Protein AF-A0A7G8FPF2-F1 (afdb_monomer_lite)

Foldseek 3Di:
DPPDLDQWDADLVQQWIWGQPCRPDPDRVPTGTDDHDPPRDDDDPVVDDDD

Structure (mmCIF, N/CA/C/O backbone):
data_AF-A0A7G8FPF2-F1
#
_entry.id   AF-A0A7G8FPF2-F1
#
loop_
_atom_site.group_PDB
_atom_site.id
_atom_site.type_symbol
_atom_site.label_atom_id
_atom_site.label_alt_id
_atom_site.label_comp_id
_atom_site.label_asym_id
_atom_site.label_entity_id
_atom_site.label_seq_id
_atom_site.pdbx_PDB_ins_code
_atom_site.Cartn_x
_atom_site.Cartn_y
_atom_site.Cartn_z
_atom_site.occupancy
_atom_site.B_iso_or_equiv
_atom_site.auth_seq_id
_atom_site.auth_comp_id
_atom_site.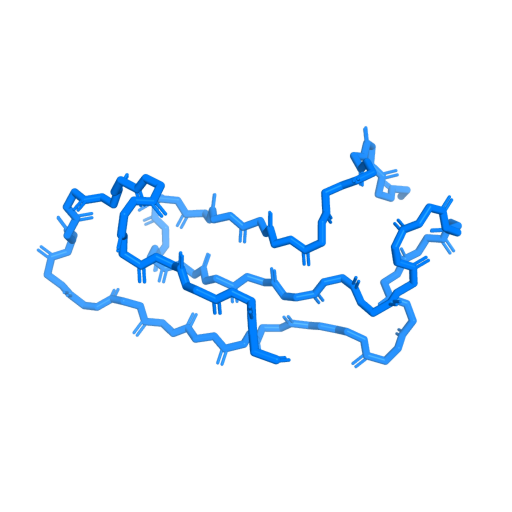auth_asym_id
_atom_site.auth_atom_id
_atom_site.pdbx_PDB_model_num
ATOM 1 N N . MET A 1 1 ? 10.412 12.271 3.436 1.00 43.03 1 MET A N 1
ATOM 2 C CA . MET A 1 1 ? 11.148 10.986 3.414 1.00 43.03 1 MET A CA 1
ATOM 3 C C . MET A 1 1 ? 10.144 9.894 3.726 1.00 43.03 1 MET A C 1
ATOM 5 O O . MET A 1 1 ? 9.567 9.967 4.804 1.00 43.03 1 MET A O 1
ATOM 9 N N . SER A 1 2 ? 9.888 8.951 2.810 1.00 43.75 2 SER A N 1
ATOM 10 C CA . SER A 1 2 ? 9.184 7.722 3.200 1.00 43.75 2 SER A CA 1
ATOM 11 C C . SER A 1 2 ? 10.062 7.024 4.242 1.00 43.75 2 SER A C 1
ATOM 13 O O . SER A 1 2 ? 11.241 6.784 3.992 1.00 43.75 2 SER A O 1
ATOM 15 N N . LYS A 1 3 ? 9.533 6.830 5.453 1.00 54.66 3 LYS A N 1
ATOM 16 C CA 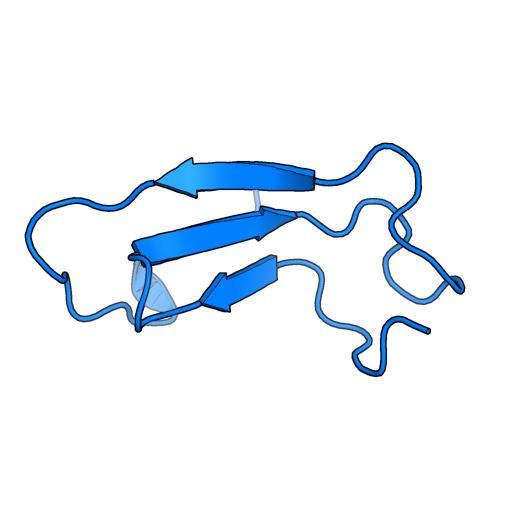. LYS A 1 3 ? 10.236 6.196 6.583 1.00 54.66 3 LYS A CA 1
ATOM 17 C C . LYS A 1 3 ? 10.111 4.665 6.554 1.00 54.66 3 LYS A C 1
ATOM 19 O O . LYS A 1 3 ? 10.485 4.010 7.519 1.00 54.66 3 LYS A O 1
ATOM 24 N N . SER A 1 4 ? 9.546 4.103 5.489 1.00 58.34 4 SER A N 1
ATOM 25 C CA . SER A 1 4 ? 9.009 2.750 5.486 1.00 58.34 4 SER A CA 1
ATOM 26 C C . SER A 1 4 ? 9.240 2.085 4.129 1.00 58.34 4 SER A C 1
ATOM 28 O O . SER A 1 4 ? 8.757 2.578 3.116 1.00 58.34 4 SER A O 1
ATOM 30 N N . ASN A 1 5 ? 9.944 0.949 4.118 1.00 67.25 5 ASN A N 1
ATOM 31 C CA . ASN A 1 5 ? 10.132 0.081 2.944 1.00 67.25 5 ASN A CA 1
ATOM 32 C C . ASN A 1 5 ? 8.876 -0.770 2.665 1.00 67.25 5 ASN A C 1
ATOM 34 O O . ASN A 1 5 ? 8.987 -1.962 2.385 1.00 67.25 5 ASN A O 1
ATOM 38 N N . LYS A 1 6 ? 7.685 -0.212 2.892 1.00 75.94 6 LYS A N 1
ATOM 39 C CA . LYS A 1 6 ? 6.409 -0.900 2.687 1.00 75.94 6 LYS A CA 1
ATOM 40 C C . LYS A 1 6 ? 5.882 -0.503 1.318 1.00 75.94 6 LYS A C 1
ATOM 42 O O . LYS A 1 6 ? 5.846 0.687 1.009 1.00 75.94 6 LYS A O 1
ATOM 47 N N . ASP A 1 7 ? 5.462 -1.495 0.548 1.00 82.00 7 ASP A N 1
ATOM 48 C CA . ASP A 1 7 ? 4.898 -1.288 -0.787 1.00 82.00 7 ASP A CA 1
ATOM 49 C C . ASP A 1 7 ? 3.469 -0.727 -0.703 1.00 82.00 7 ASP A C 1
ATOM 51 O O . ASP A 1 7 ? 3.039 0.035 -1.563 1.00 82.00 7 ASP A O 1
ATOM 55 N N . ILE A 1 8 ? 2.754 -1.033 0.388 1.00 83.12 8 ILE A N 1
ATOM 56 C CA . ILE A 1 8 ? 1.413 -0.522 0.682 1.00 83.12 8 ILE A CA 1
ATOM 57 C C . ILE A 1 8 ? 1.389 0.108 2.077 1.00 83.12 8 ILE A C 1
ATOM 59 O O . ILE A 1 8 ? 1.918 -0.452 3.042 1.00 83.12 8 ILE A O 1
ATOM 63 N N . VAL A 1 9 ? 0.760 1.279 2.190 1.00 86.00 9 VAL A N 1
ATOM 64 C CA . VAL A 1 9 ? 0.541 1.991 3.456 1.00 86.00 9 VAL A CA 1
ATOM 65 C C . VAL A 1 9 ? -0.942 2.300 3.616 1.00 86.00 9 VAL A C 1
ATOM 67 O O . VAL A 1 9 ? -1.537 2.928 2.745 1.00 86.00 9 VAL A O 1
ATOM 70 N N . PHE A 1 10 ? -1.527 1.905 4.745 1.00 86.12 10 PHE A N 1
ATOM 71 C CA . PHE A 1 10 ? -2.916 2.208 5.082 1.00 86.12 10 PHE A CA 1
ATOM 72 C C . PHE A 1 10 ? -2.995 3.319 6.138 1.00 86.12 10 PHE A C 1
ATOM 74 O O . PHE A 1 10 ? -2.400 3.214 7.209 1.00 86.12 10 PHE A O 1
ATOM 81 N N . ASP A 1 11 ? -3.719 4.396 5.829 1.00 87.50 11 ASP A N 1
ATOM 82 C CA . ASP A 1 11 ? -4.125 5.439 6.774 1.00 87.50 11 ASP A CA 1
ATOM 83 C C . ASP A 1 11 ? -5.550 5.135 7.251 1.00 87.50 11 ASP A C 1
ATOM 85 O O . ASP A 1 11 ? -6.530 5.572 6.642 1.00 87.50 11 ASP A O 1
ATOM 89 N N . GLU A 1 12 ? -5.653 4.381 8.348 1.00 82.56 12 GLU A N 1
ATOM 90 C CA . GLU A 1 12 ? -6.919 3.958 8.967 1.00 82.56 12 GLU A CA 1
ATOM 91 C C . GLU A 1 12 ? -7.851 5.132 9.284 1.00 82.56 12 GLU A C 1
ATOM 93 O O . GLU A 1 12 ? -9.063 5.035 9.103 1.00 82.56 12 GLU A O 1
ATOM 98 N N . LYS A 1 13 ? -7.302 6.284 9.699 1.00 84.19 13 LYS A N 1
ATOM 99 C CA . LYS A 1 13 ? -8.112 7.458 10.066 1.00 84.19 13 LYS A CA 1
ATOM 100 C C . LYS A 1 13 ? -8.860 8.037 8.871 1.00 84.19 13 LYS A C 1
ATOM 102 O O . LYS A 1 13 ? -9.936 8.606 9.043 1.00 84.19 13 LYS A O 1
ATOM 107 N N . LYS A 1 14 ? -8.273 7.947 7.676 1.00 84.75 14 LYS A N 1
ATOM 108 C CA . LYS A 1 14 ? -8.868 8.446 6.426 1.00 84.75 14 LYS A CA 1
ATOM 1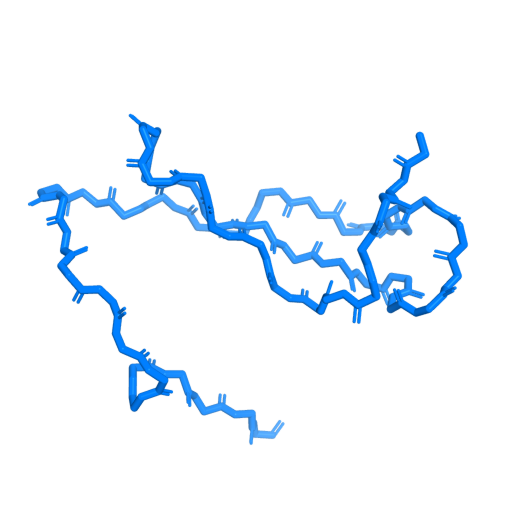09 C C . LYS A 1 14 ? -9.481 7.337 5.574 1.00 84.75 14 LYS A C 1
ATOM 111 O O . LYS A 1 14 ? -10.183 7.639 4.610 1.00 84.75 14 LYS A O 1
ATOM 116 N N . GLY A 1 15 ? -9.190 6.079 5.899 1.00 86.69 15 GLY A N 1
ATOM 117 C CA . GLY A 1 15 ? -9.476 4.931 5.051 1.00 86.69 15 GLY A CA 1
ATOM 118 C C . GLY A 1 15 ? -8.673 4.957 3.749 1.00 86.69 15 GLY A C 1
ATOM 119 O O . GLY A 1 15 ? -9.165 4.481 2.734 1.00 86.69 15 GLY A O 1
ATOM 120 N N . PHE A 1 16 ? -7.486 5.569 3.715 1.00 90.69 16 PHE A N 1
ATOM 121 C CA . PHE A 1 16 ? -6.716 5.732 2.474 1.00 90.69 16 PHE A CA 1
ATOM 122 C C . PHE A 1 16 ? -5.631 4.672 2.357 1.00 90.69 16 PHE A C 1
ATOM 124 O O . PHE A 1 16 ? -4.807 4.521 3.254 1.00 90.69 16 PHE A O 1
ATOM 131 N N . LEU A 1 17 ? -5.605 3.976 1.227 1.00 89.06 17 LEU A N 1
ATOM 132 C CA . LEU A 1 17 ? -4.538 3.059 0.861 1.00 89.06 17 LEU A CA 1
ATOM 133 C C . LEU A 1 17 ? -3.597 3.762 -0.116 1.00 89.06 17 LEU A C 1
ATOM 135 O O . LEU A 1 17 ? -4.040 4.293 -1.135 1.00 89.06 17 LEU A O 1
ATOM 139 N N . TYR A 1 18 ? -2.308 3.752 0.183 1.00 89.25 18 TYR A N 1
ATOM 140 C CA . TYR A 1 18 ? -1.263 4.338 -0.643 1.00 89.25 18 TYR A CA 1
ATOM 141 C C . TYR A 1 18 ? -0.348 3.246 -1.177 1.00 89.25 18 TYR A C 1
ATOM 143 O O . TYR A 1 18 ? 0.069 2.373 -0.414 1.00 89.25 18 TYR A O 1
ATOM 151 N N . PHE A 1 19 ? -0.005 3.331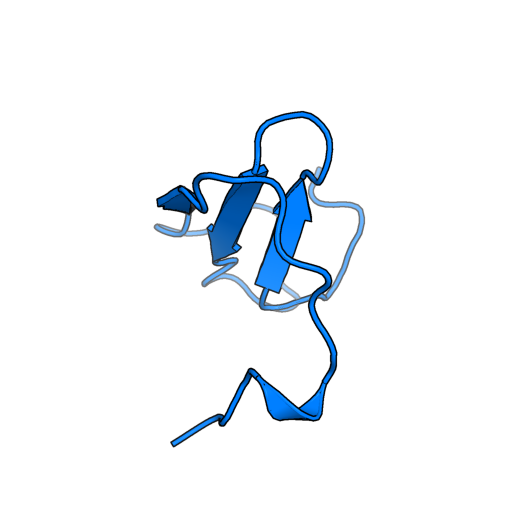 -2.460 1.00 88.12 19 PHE A N 1
ATOM 152 C CA . PHE A 1 19 ? 0.987 2.466 -3.088 1.00 88.12 19 PHE A CA 1
ATOM 153 C C . PHE A 1 19 ? 2.314 3.208 -3.237 1.00 88.12 19 PHE A C 1
ATOM 155 O O . PHE A 1 19 ? 2.351 4.337 -3.731 1.00 88.12 19 PHE A O 1
ATOM 162 N N . ASN A 1 20 ? 3.396 2.574 -2.799 1.00 86.38 20 ASN A N 1
ATOM 163 C CA . ASN A 1 20 ? 4.758 3.062 -2.947 1.00 86.38 20 ASN A CA 1
ATOM 164 C C . ASN A 1 20 ? 5.455 2.306 -4.079 1.00 86.38 20 ASN A C 1
ATOM 166 O O . ASN A 1 20 ? 6.032 1.244 -3.857 1.00 86.38 20 ASN A O 1
ATOM 170 N N . GLU A 1 21 ? 5.443 2.887 -5.278 1.00 85.56 21 GLU A N 1
ATOM 171 C CA . GLU A 1 21 ? 6.096 2.303 -6.454 1.00 85.56 21 GLU A CA 1
ATOM 172 C C . GLU A 1 21 ? 7.613 2.198 -6.272 1.00 85.56 21 GLU A C 1
ATOM 174 O O . GLU A 1 21 ? 8.244 1.226 -6.683 1.00 85.56 21 GLU A O 1
ATOM 179 N N . ASN A 1 22 ? 8.203 3.173 -5.581 1.00 81.19 22 ASN A N 1
ATOM 180 C CA . ASN A 1 22 ? 9.643 3.212 -5.369 1.00 81.19 22 ASN A CA 1
ATOM 181 C C . ASN A 1 22 ? 10.155 2.108 -4.432 1.00 81.19 22 ASN A C 1
ATOM 183 O O . ASN A 1 22 ? 11.373 1.968 -4.288 1.00 81.19 22 ASN A O 1
ATOM 187 N N . GLY A 1 23 ? 9.276 1.331 -3.789 1.00 72.94 23 GLY A N 1
ATOM 188 C CA . GLY A 1 23 ? 9.642 0.240 -2.889 1.00 72.94 23 GLY A CA 1
ATOM 189 C C . GLY A 1 23 ? 10.646 0.694 -1.822 1.00 72.94 23 GLY A C 1
ATOM 190 O O . GLY A 1 23 ?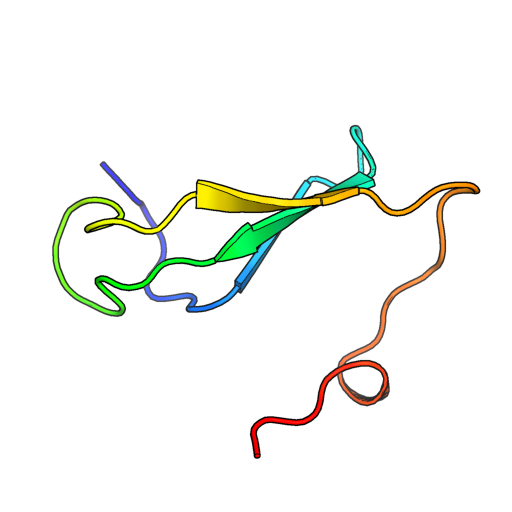 10.311 1.443 -0.903 1.00 72.94 23 GLY A O 1
ATOM 191 N N . LYS A 1 24 ? 11.910 0.257 -1.959 1.00 68.00 24 LYS A N 1
ATOM 192 C CA . LYS A 1 24 ? 13.031 0.596 -1.052 1.00 68.00 24 LYS A CA 1
ATOM 193 C C . LYS A 1 24 ? 13.752 1.909 -1.391 1.00 68.00 24 LYS A C 1
ATOM 195 O O . LYS A 1 24 ? 14.626 2.337 -0.635 1.00 68.00 24 LYS A O 1
ATOM 200 N N . GLN A 1 25 ? 13.459 2.525 -2.532 1.00 75.31 25 GLN A N 1
ATOM 201 C CA . GLN A 1 25 ? 14.061 3.792 -2.937 1.00 75.31 25 GLN A CA 1
ATOM 202 C C . GLN A 1 25 ? 13.405 4.967 -2.201 1.00 75.31 25 GLN A C 1
ATOM 204 O O . GLN A 1 25 ? 12.247 4.931 -1.794 1.00 75.31 25 GLN A O 1
ATOM 209 N N . LYS A 1 26 ? 14.160 6.052 -2.010 1.00 77.88 26 LYS A N 1
ATOM 210 C CA . LYS A 1 26 ? 13.669 7.238 -1.301 1.00 77.88 26 LYS A CA 1
ATOM 211 C C . LYS A 1 26 ? 12.589 7.946 -2.127 1.00 77.88 26 LYS A C 1
ATOM 213 O O . LYS A 1 26 ? 12.826 8.313 -3.270 1.00 77.88 26 LYS A O 1
ATOM 218 N N . GLY A 1 27 ? 11.449 8.234 -1.502 1.00 77.94 27 GLY A N 1
ATOM 219 C CA . GLY A 1 27 ? 10.312 8.893 -2.162 1.00 77.94 27 GLY A CA 1
ATOM 220 C C . GLY A 1 27 ? 9.195 7.895 -2.450 1.00 77.94 27 GLY A C 1
ATOM 221 O O . GLY A 1 27 ? 9.231 6.804 -1.898 1.00 77.94 27 GLY A O 1
ATOM 222 N N . TRP A 1 28 ? 8.210 8.296 -3.252 1.00 78.62 28 TRP A N 1
ATOM 223 C CA . TRP A 1 28 ? 7.079 7.442 -3.644 1.00 78.62 28 TRP A CA 1
ATOM 224 C C . TRP A 1 28 ? 7.162 6.960 -5.100 1.00 78.62 28 TRP A C 1
ATOM 226 O O . TRP A 1 28 ? 6.375 6.107 -5.494 1.00 78.62 28 TRP A O 1
ATOM 236 N N . GLY A 1 29 ? 8.121 7.468 -5.885 1.00 83.38 29 GLY A N 1
ATOM 237 C CA . GLY A 1 29 ? 8.108 7.304 -7.341 1.00 83.38 29 GLY A CA 1
ATOM 238 C C . GLY A 1 29 ? 6.881 7.999 -7.923 1.00 83.38 29 GLY A C 1
ATOM 239 O O . GLY A 1 29 ? 6.496 9.058 -7.414 1.00 83.38 29 GLY A O 1
ATOM 240 N N . ASP A 1 30 ? 6.239 7.351 -8.892 1.00 86.50 30 ASP A N 1
ATOM 241 C CA . ASP A 1 30 ? 4.911 7.732 -9.394 1.00 86.50 30 ASP A CA 1
ATOM 242 C C . ASP A 1 30 ? 3.762 7.155 -8.533 1.00 86.50 30 ASP A C 1
ATOM 244 O O . ASP A 1 30 ? 2.579 7.290 -8.854 1.00 86.50 30 ASP A O 1
ATOM 248 N N . GLY A 1 31 ? 4.099 6.548 -7.389 1.00 87.38 31 GLY A N 1
ATOM 249 C CA . GLY A 1 31 ? 3.145 6.069 -6.397 1.00 87.38 31 GLY A CA 1
ATOM 250 C C . GLY A 1 31 ? 2.307 7.181 -5.754 1.00 87.38 31 GLY A C 1
ATOM 251 O O . GLY A 1 31 ? 2.614 8.374 -5.813 1.00 87.38 31 GLY A O 1
ATOM 252 N N . GLY A 1 32 ? 1.228 6.789 -5.078 1.00 88.81 32 GLY A N 1
ATOM 253 C CA . GLY A 1 32 ? 0.269 7.738 -4.524 1.00 88.81 32 GLY A CA 1
ATOM 254 C C . GLY A 1 32 ? -0.959 7.081 -3.908 1.00 88.81 32 GLY A C 1
ATOM 255 O O . GLY A 1 32 ? -0.927 5.918 -3.503 1.00 88.81 32 GLY A O 1
ATOM 256 N N . LEU A 1 33 ? -2.045 7.852 -3.802 1.00 90.31 33 LEU A N 1
ATOM 257 C CA . LEU A 1 33 ? -3.328 7.342 -3.322 1.00 90.31 33 LEU A CA 1
ATOM 258 C C . LEU A 1 33 ? -3.848 6.290 -4.306 1.00 90.31 33 LEU A C 1
ATOM 260 O O . LEU A 1 33 ? -4.154 6.607 -5.451 1.00 90.31 33 LEU A O 1
ATOM 264 N N . PHE A 1 34 ? -3.963 5.057 -3.830 1.00 88.38 34 PHE A N 1
ATOM 265 C CA . PHE A 1 34 ? -4.422 3.916 -4.609 1.00 88.38 34 PHE A CA 1
ATOM 266 C C . PHE A 1 34 ? -5.923 3.679 -4.426 1.00 88.38 34 PHE A C 1
ATOM 268 O O . PHE A 1 34 ? -6.650 3.500 -5.399 1.00 88.38 34 PHE A O 1
ATOM 275 N N . ALA A 1 35 ? -6.407 3.721 -3.180 1.00 88.06 35 ALA A N 1
ATOM 276 C CA . ALA A 1 35 ? -7.809 3.456 -2.868 1.00 88.06 35 ALA A CA 1
ATOM 277 C C . ALA A 1 35 ? -8.302 4.232 -1.640 1.00 88.06 35 ALA A C 1
ATOM 279 O O . ALA A 1 35 ? -7.524 4.608 -0.762 1.00 88.06 35 ALA A O 1
ATOM 280 N N . ARG A 1 36 ? -9.626 4.424 -1.560 1.00 88.69 36 ARG A N 1
ATOM 281 C CA . ARG A 1 36 ? -10.323 4.876 -0.351 1.00 88.69 36 ARG A CA 1
ATOM 282 C C . ARG A 1 36 ? -11.344 3.831 0.076 1.00 88.69 36 ARG A C 1
ATOM 284 O O . ARG A 1 36 ? -12.335 3.615 -0.615 1.00 88.69 36 ARG A O 1
ATOM 291 N N . LEU A 1 37 ? -11.126 3.257 1.244 1.00 85.62 37 LEU A N 1
ATOM 292 C CA . LEU A 1 37 ? -12.023 2.322 1.894 1.00 85.62 37 LEU A CA 1
ATOM 293 C C . LEU A 1 37 ? -13.095 3.093 2.661 1.00 85.62 37 LEU A C 1
ATOM 295 O O . LEU A 1 37 ? -12.805 4.011 3.430 1.00 85.62 37 LEU A O 1
ATOM 299 N N . GLN A 1 38 ? -14.352 2.741 2.415 1.00 81.69 38 GLN A N 1
ATOM 300 C CA . GLN A 1 38 ? -15.510 3.322 3.089 1.00 81.69 38 GLN A CA 1
ATOM 301 C C . GLN A 1 38 ? -16.036 2.345 4.140 1.00 81.69 38 GLN A C 1
ATOM 303 O O . GLN A 1 38 ? -15.932 1.136 3.968 1.00 81.69 38 GLN A O 1
ATOM 308 N N . GLY A 1 39 ? -16.605 2.872 5.226 1.00 82.62 39 GLY A N 1
ATOM 309 C CA . GLY A 1 39 ? -17.197 2.049 6.286 1.00 82.62 39 GLY A CA 1
ATOM 310 C C . GLY A 1 39 ? -16.211 1.490 7.317 1.00 82.62 39 GLY A C 1
ATOM 311 O O . GLY A 1 39 ? -16.629 0.671 8.120 1.00 82.62 39 GLY A O 1
ATOM 312 N N . ALA A 1 40 ? -14.951 1.951 7.317 1.00 68.12 40 ALA A N 1
ATOM 313 C CA . ALA A 1 40 ? -13.901 1.529 8.255 1.00 68.12 40 ALA A CA 1
ATOM 314 C C . ALA A 1 40 ? -13.751 -0.005 8.354 1.00 68.12 40 ALA A C 1
ATOM 316 O O . ALA A 1 40 ? -13.961 -0.569 9.428 1.00 68.12 40 ALA A O 1
ATOM 317 N N . PRO A 1 41 ? -13.423 -0.692 7.243 1.00 74.94 41 PRO A N 1
ATOM 318 C CA . PRO A 1 41 ? -13.201 -2.129 7.290 1.00 74.94 41 PRO A CA 1
ATOM 319 C C . PRO A 1 41 ? -11.979 -2.447 8.157 1.00 74.94 41 PRO A C 1
ATOM 321 O O . PRO A 1 41 ? -10.963 -1.752 8.090 1.00 74.94 41 PRO A O 1
ATOM 324 N N . GLU A 1 42 ? -12.079 -3.512 8.947 1.00 79.44 42 GLU A N 1
ATOM 325 C CA . GLU A 1 42 ? -10.909 -4.145 9.546 1.00 79.44 42 GLU A CA 1
ATOM 326 C C . GLU A 1 42 ? -10.161 -4.866 8.418 1.00 79.44 42 GLU A C 1
ATOM 328 O O . GLU A 1 42 ? -10.759 -5.680 7.719 1.00 79.44 42 GLU A O 1
ATOM 333 N N . LEU A 1 43 ? -8.897 -4.502 8.185 1.00 77.25 43 LEU A N 1
ATOM 334 C CA . LEU A 1 43 ? -8.077 -5.093 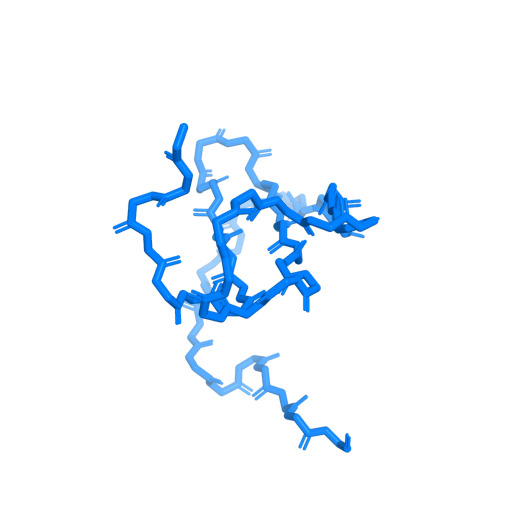7.127 1.00 77.25 43 LEU A CA 1
ATOM 335 C C . LEU A 1 43 ? -7.049 -6.047 7.724 1.00 77.25 43 LEU A C 1
ATOM 337 O O . LEU A 1 43 ? -6.227 -5.650 8.555 1.00 77.25 43 LEU A O 1
ATOM 341 N N . GLY A 1 44 ? -7.063 -7.284 7.249 1.00 78.88 44 GLY A N 1
ATOM 342 C CA . GLY A 1 44 ? -6.062 -8.304 7.511 1.00 78.88 44 GLY A CA 1
ATOM 343 C C . GLY A 1 44 ? -5.077 -8.461 6.355 1.00 78.88 44 GLY A C 1
ATOM 344 O O . GLY A 1 44 ? -5.246 -7.915 5.267 1.00 78.88 44 GLY A O 1
ATOM 345 N N . ALA A 1 45 ? -4.025 -9.250 6.583 1.00 78.69 45 ALA A N 1
ATOM 346 C CA . ALA A 1 45 ? -3.102 -9.632 5.513 1.00 78.69 45 ALA A CA 1
ATOM 347 C C . ALA A 1 45 ? -3.807 -10.443 4.409 1.00 78.69 45 ALA A C 1
ATOM 349 O O . ALA A 1 45 ? -3.426 -10.336 3.248 1.00 78.69 45 ALA A O 1
ATOM 350 N N . ASP A 1 46 ? -4.849 -11.195 4.770 1.00 85.75 46 ASP A N 1
ATOM 351 C CA . ASP A 1 46 ? -5.616 -12.054 3.862 1.00 85.75 46 ASP A CA 1
ATOM 352 C C . ASP A 1 46 ? -6.491 -11.269 2.867 1.00 85.75 46 ASP A C 1
ATOM 354 O O . ASP A 1 46 ? -6.886 -11.812 1.837 1.00 85.75 46 ASP A O 1
ATOM 358 N N . ASP A 1 47 ? -6.749 -9.981 3.123 1.00 82.94 47 ASP A N 1
ATOM 359 C CA . ASP A 1 47 ? -7.469 -9.099 2.193 1.00 82.94 47 ASP A CA 1
ATOM 360 C C . ASP A 1 47 ? -6.601 -8.657 1.002 1.00 82.94 47 ASP A C 1
ATOM 362 O O . ASP A 1 47 ? -7.100 -8.059 0.044 1.00 82.94 47 ASP A O 1
ATOM 366 N N . PHE A 1 48 ? -5.294 -8.939 1.042 1.00 79.00 48 PHE A N 1
ATOM 367 C CA . PHE A 1 48 ? -4.338 -8.545 0.015 1.00 79.00 48 PHE A CA 1
ATOM 368 C C . PHE A 1 48 ? -3.680 -9.769 -0.621 1.00 79.00 48 PHE A C 1
ATOM 370 O O . PHE A 1 48 ? -3.098 -10.616 0.048 1.00 79.00 48 PHE A O 1
ATOM 377 N N . THR A 1 49 ? -3.698 -9.827 -1.952 1.00 78.56 49 THR A N 1
ATOM 378 C CA . THR A 1 49 ? -2.899 -10.777 -2.735 1.00 78.56 49 THR A CA 1
ATOM 379 C C . THR A 1 49 ? -2.000 -10.000 -3.684 1.00 78.56 49 THR A C 1
ATOM 381 O O . THR A 1 49 ? -2.458 -9.100 -4.386 1.00 78.56 49 THR A O 1
ATOM 384 N N . ILE A 1 50 ? -0.717 -10.360 -3.706 1.00 71.50 50 ILE A N 1
ATOM 385 C CA . ILE A 1 50 ? 0.228 -9.909 -4.729 1.00 71.50 50 ILE A CA 1
ATOM 386 C C . ILE A 1 50 ? 0.132 -10.920 -5.877 1.00 71.50 50 ILE A C 1
ATOM 388 O O . ILE A 1 50 ? 0.432 -12.096 -5.665 1.00 71.50 50 ILE A O 1
ATOM 392 N N . VAL A 1 51 ? -0.335 -10.473 -7.046 1.00 72.25 51 VAL A N 1
ATOM 393 C CA . VAL A 1 51 ? -0.440 -11.275 -8.282 1.00 72.25 51 VAL A CA 1
ATOM 394 C C . VAL A 1 51 ? 0.686 -10.972 -9.256 1.00 72.25 51 VAL A C 1
ATOM 396 O O . VAL A 1 51 ? 1.148 -9.809 -9.277 1.00 72.25 51 VAL A O 1
#

pLDDT: mean 79.33, std 10.6, range [43.03, 90.69]

Secondary structure (DSSP, 8-state):
------SEEEETTTTEEEE-TTTTSSS-TT-EEEEE-SS-----GGG----

Sequence (51 aa):
MSKSNKDIVFDEKKGFLYFNENGKQKGWGDGGLFARLQGAPELGADDFTIV

Radius of gyration: 11.43 Å; chains: 1; bounding box: 31×23×20 Å